Protein AF-A0A3B3C1V8-F1 (afdb_monomer_lite)

Organism: Oryzias melastigma (NCBI:txid30732)

Secondary structure (DSSP, 8-state):
---B--SS-EEEEEEEEEEEES-EEEEEEEEEEEESSEEEEEEEEEEEESSEEEEEEEEEEEESSEEEEEEEEEEEESSEEEEEEEEEEEESPEEEEEEEEE-

Foldseek 3Di:
DEDEDDPDEEEEEEEAEYEYEEHYEYEEYAEYEYEYEYEYEEYEEYEYEYEYEYEEYAEYEYEYEYEYEEYAEYEYEEEYAYQDYAEYEYDYDYDPRDDYDYD

Radius of gyration: 12.83 Å; chains: 1; bounding box: 30×17×38 Å

Sequence (103 aa):
FCITTEIGPVLVYHSISMFLKGPVQVYHSISMFLKGPVLVYHSISMFLKGPVLVYHSISMFLKGPVQVYHSISMFLKGPVLVYHSISLFLKGPVLPRTRGSVR

pLDDT: mean 86.65, std 12.28, range [43.34, 97.0]

Structure (mmCIF, N/CA/C/O backbone):
data_AF-A0A3B3C1V8-F1
#
_entry.id   AF-A0A3B3C1V8-F1
#
loop_
_atom_site.group_PDB
_atom_site.id
_atom_site.type_symbol
_atom_site.label_atom_id
_atom_site.label_alt_id
_atom_site.label_comp_id
_atom_site.label_asym_id
_atom_site.label_entity_id
_atom_site.label_seq_id
_atom_site.pdbx_PDB_ins_code
_atom_site.Cartn_x
_atom_site.Cartn_y
_atom_site.Cartn_z
_atom_site.occupancy
_atom_site.B_iso_or_equiv
_atom_site.auth_seq_id
_atom_site.auth_comp_id
_atom_site.auth_asym_id
_atom_site.auth_atom_id
_atom_site.pdbx_PDB_model_num
ATOM 1 N N . PHE A 1 1 ? 14.363 2.226 -11.741 1.00 47.62 1 PHE A N 1
ATOM 2 C CA . PHE A 1 1 ? 13.718 2.581 -13.016 1.00 47.62 1 PHE A CA 1
ATOM 3 C C . PHE A 1 1 ? 12.331 3.121 -12.726 1.00 47.62 1 PHE A C 1
ATOM 5 O O . PHE A 1 1 ? 11.532 2.400 -12.146 1.00 47.62 1 PHE A O 1
ATOM 12 N N . CYS A 1 2 ? 12.118 4.404 -13.022 1.00 43.34 2 CYS A N 1
ATOM 13 C CA . CYS A 1 2 ? 10.867 5.134 -12.836 1.00 43.34 2 CYS A CA 1
ATOM 14 C C . CYS A 1 2 ? 10.151 5.146 -14.190 1.00 43.34 2 CYS A C 1
ATOM 16 O O . CYS A 1 2 ? 10.715 5.659 -15.151 1.00 43.34 2 CYS A O 1
ATOM 18 N N . ILE A 1 3 ? 8.965 4.546 -14.282 1.00 55.03 3 ILE A N 1
ATOM 19 C CA . ILE A 1 3 ? 8.103 4.690 -15.458 1.00 55.03 3 ILE A CA 1
ATOM 20 C C . ILE A 1 3 ? 7.059 5.738 -15.098 1.00 55.03 3 ILE A C 1
ATOM 22 O O . ILE A 1 3 ? 6.380 5.605 -14.078 1.00 55.03 3 ILE A O 1
ATOM 26 N N . THR A 1 4 ? 6.954 6.777 -15.920 1.00 51.53 4 THR A N 1
ATOM 27 C CA . THR A 1 4 ? 5.899 7.785 -15.841 1.00 51.53 4 THR A CA 1
ATOM 28 C C . THR A 1 4 ? 5.001 7.696 -17.064 1.00 51.53 4 THR A C 1
ATOM 30 O O . THR A 1 4 ? 5.486 7.723 -18.187 1.00 51.53 4 THR A O 1
ATOM 33 N N . THR A 1 5 ? 3.698 7.688 -16.768 1.00 58.66 5 THR A N 1
ATOM 34 C CA . THR A 1 5 ? 2.559 8.091 -17.613 1.00 58.66 5 THR A CA 1
ATOM 35 C C . THR A 1 5 ? 2.288 7.282 -18.879 1.00 58.66 5 THR A C 1
ATOM 37 O O . THR A 1 5 ? 2.776 7.625 -19.943 1.00 58.66 5 THR A O 1
ATOM 40 N N . GLU A 1 6 ? 1.363 6.327 -18.771 1.00 57.03 6 GLU A N 1
ATOM 41 C CA . GLU A 1 6 ? 0.645 5.744 -19.910 1.00 57.03 6 GLU A CA 1
ATOM 42 C C . GLU A 1 6 ? -0.861 5.753 -19.599 1.00 57.03 6 GLU A C 1
ATOM 44 O O . GLU A 1 6 ? -1.277 5.522 -18.460 1.00 57.03 6 GLU A O 1
ATOM 49 N N . ILE A 1 7 ? -1.683 6.055 -20.604 1.00 57.59 7 ILE A N 1
ATOM 50 C CA . ILE A 1 7 ? -3.150 6.121 -20.525 1.00 57.59 7 ILE A CA 1
ATOM 51 C C . ILE A 1 7 ? -3.686 4.689 -20.702 1.00 57.59 7 ILE A C 1
ATOM 53 O O . ILE A 1 7 ? -4.281 4.357 -21.720 1.00 57.59 7 ILE A O 1
ATOM 57 N N . GLY A 1 8 ? -3.404 3.791 -19.754 1.00 69.62 8 GLY A N 1
ATOM 58 C CA . GLY A 1 8 ? -3.782 2.380 -19.882 1.00 69.62 8 GLY A CA 1
ATOM 59 C C . GLY A 1 8 ? -3.472 1.524 -18.651 1.00 69.62 8 GLY A C 1
ATOM 60 O O . GLY A 1 8 ? -2.822 2.000 -17.719 1.00 69.62 8 GLY A O 1
ATOM 61 N N . PRO A 1 9 ? -3.966 0.271 -18.607 1.00 83.81 9 PRO A N 1
ATOM 62 C CA . PRO A 1 9 ? -3.652 -0.665 -17.534 1.00 83.81 9 PRO A CA 1
ATOM 63 C C . PRO A 1 9 ? -2.178 -1.071 -17.571 1.00 83.81 9 PRO A C 1
ATOM 65 O O . PRO A 1 9 ? -1.675 -1.524 -18.596 1.00 83.81 9 PRO A O 1
ATOM 68 N N . VAL A 1 10 ? -1.493 -0.933 -16.435 1.00 89.19 10 VAL A N 1
ATOM 69 C CA . VAL A 1 10 ? -0.072 -1.278 -16.294 1.00 89.19 10 VAL A CA 1
ATOM 70 C C . VAL A 1 10 ? 0.080 -2.522 -15.427 1.00 89.19 10 VAL A C 1
ATOM 72 O O . VAL A 1 10 ? -0.467 -2.585 -14.325 1.00 89.19 10 VAL A O 1
ATOM 75 N N . LEU A 1 11 ? 0.875 -3.485 -15.894 1.00 91.94 11 LEU A N 1
ATOM 76 C CA . LEU A 1 11 ? 1.283 -4.651 -15.117 1.00 91.94 11 LEU A CA 1
ATOM 77 C C . LEU A 1 11 ? 2.783 -4.586 -14.825 1.00 91.94 11 LEU A C 1
ATOM 79 O O . LEU A 1 11 ? 3.600 -4.477 -15.737 1.00 91.94 11 LEU A O 1
ATOM 83 N N . VAL A 1 12 ? 3.147 -4.668 -13.545 1.00 90.06 12 VAL A N 1
ATOM 84 C CA . VAL A 1 12 ? 4.535 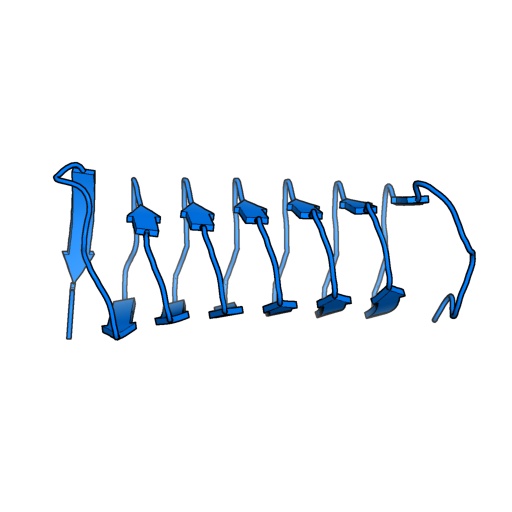-4.597 -13.083 1.00 90.06 12 VAL A CA 1
ATOM 85 C C . VAL A 1 12 ? 4.873 -5.806 -12.226 1.00 90.06 12 VAL A C 1
ATOM 87 O O . VAL A 1 12 ? 4.268 -6.040 -11.180 1.00 90.06 12 VAL A O 1
ATOM 90 N N . TYR A 1 13 ? 5.899 -6.548 -12.636 1.00 90.81 13 TYR A N 1
ATOM 91 C CA . TYR A 1 13 ? 6.395 -7.683 -11.861 1.00 90.81 13 TYR A CA 1
ATOM 92 C C . TYR A 1 13 ? 7.312 -7.246 -10.718 1.00 90.81 13 TYR A C 1
ATOM 94 O O . TYR A 1 13 ? 7.063 -7.590 -9.566 1.00 90.81 13 TYR A O 1
ATOM 102 N N . HIS A 1 14 ? 8.347 -6.463 -11.027 1.00 89.81 14 HIS A N 1
ATOM 103 C CA . HIS A 1 14 ? 9.323 -5.986 -10.052 1.00 89.81 14 HIS A CA 1
ATOM 104 C C . HIS A 1 14 ? 9.676 -4.533 -10.331 1.00 89.81 14 HIS A C 1
ATOM 106 O O . HIS A 1 14 ? 9.946 -4.150 -11.468 1.00 89.81 14 HIS A O 1
ATOM 112 N N . SER A 1 15 ? 9.705 -3.722 -9.282 1.00 87.75 15 SER A N 1
ATOM 113 C CA . SER A 1 15 ? 10.139 -2.333 -9.377 1.00 87.75 15 SER A CA 1
ATOM 114 C C . SER A 1 15 ? 10.756 -1.858 -8.070 1.00 87.75 15 SER A C 1
ATOM 116 O O . SER A 1 15 ? 10.394 -2.291 -6.980 1.00 87.75 15 SER A O 1
ATOM 118 N N . ILE A 1 16 ? 11.694 -0.925 -8.174 1.00 90.06 16 ILE A N 1
ATOM 119 C CA . ILE A 1 16 ? 12.235 -0.249 -6.991 1.00 90.06 16 ILE A CA 1
ATOM 120 C C . ILE A 1 16 ? 11.342 0.943 -6.635 1.00 90.06 16 ILE A C 1
ATOM 122 O O . ILE A 1 16 ? 10.986 1.140 -5.479 1.00 90.06 16 ILE A O 1
ATOM 126 N N . SER A 1 17 ? 10.966 1.746 -7.628 1.00 88.69 17 SER A N 1
ATOM 127 C CA . SER A 1 17 ? 10.168 2.951 -7.423 1.00 88.69 17 SER A CA 1
ATOM 128 C C . SER A 1 17 ? 9.290 3.222 -8.633 1.00 88.69 17 SER A C 1
ATOM 130 O O . SER A 1 17 ? 9.749 3.049 -9.763 1.00 88.69 17 SER A O 1
ATOM 132 N N . MET A 1 18 ? 8.048 3.651 -8.407 1.00 87.00 18 MET A N 1
ATOM 133 C CA . MET A 1 18 ? 7.097 3.965 -9.474 1.00 87.00 18 MET A CA 1
ATOM 134 C C . MET A 1 18 ? 6.224 5.169 -9.148 1.00 87.00 18 MET A C 1
ATOM 136 O O . MET A 1 18 ? 5.802 5.358 -8.004 1.00 87.00 18 MET A O 1
ATOM 140 N N . PHE A 1 19 ? 5.887 5.924 -10.196 1.00 90.62 19 PHE A N 1
ATOM 141 C CA . PHE A 1 19 ? 4.905 6.998 -10.156 1.00 90.62 19 PHE A CA 1
ATOM 142 C C . PHE A 1 19 ? 3.939 6.859 -11.335 1.00 90.62 19 PHE A C 1
ATOM 144 O O . PHE A 1 19 ? 4.276 7.193 -12.469 1.00 90.62 19 PHE A O 1
ATOM 151 N N . LEU A 1 20 ? 2.723 6.380 -11.076 1.00 87.94 20 LEU A N 1
ATOM 152 C CA . LEU A 1 20 ? 1.744 6.101 -12.131 1.00 87.94 20 LEU A CA 1
ATOM 153 C C . LEU A 1 20 ? 0.371 6.693 -11.805 1.00 87.94 20 LEU A C 1
ATOM 155 O O . LEU A 1 20 ? 0.012 6.952 -10.651 1.00 87.94 20 LEU A O 1
ATOM 159 N N . LYS A 1 21 ? -0.412 6.907 -12.859 1.00 88.50 21 LYS A N 1
ATOM 160 C CA . LYS A 1 21 ? -1.826 7.275 -12.791 1.00 88.50 21 LYS A CA 1
ATOM 161 C C . LYS A 1 21 ? -2.600 6.300 -13.671 1.00 88.50 21 LYS A C 1
ATOM 163 O O . LYS A 1 21 ? -2.161 6.044 -14.782 1.00 88.50 21 LYS A O 1
ATOM 168 N N . GLY A 1 22 ? -3.738 5.815 -13.192 1.00 88.31 22 GLY A N 1
ATOM 169 C CA . GLY A 1 22 ? -4.558 4.827 -13.886 1.00 88.31 22 GLY A CA 1
ATOM 170 C C . GLY A 1 22 ? -4.607 3.479 -13.159 1.00 88.31 22 GLY A C 1
ATOM 171 O O . GLY A 1 22 ? -4.174 3.388 -12.007 1.00 88.31 22 GLY A O 1
ATOM 172 N N . PRO A 1 23 ? -5.190 2.456 -13.803 1.00 90.81 23 PRO A N 1
ATOM 173 C CA . PRO A 1 23 ? -5.246 1.103 -13.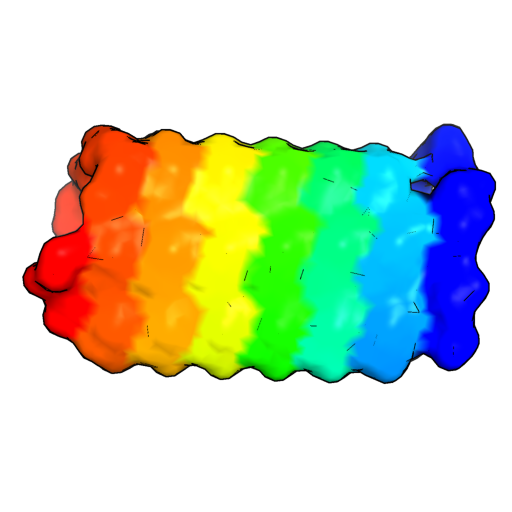270 1.00 90.81 23 PRO A CA 1
ATOM 174 C C . PRO A 1 23 ? -3.861 0.441 -13.282 1.00 90.81 23 PRO A C 1
ATOM 176 O O . PRO A 1 23 ? -3.203 0.393 -14.320 1.00 90.81 23 PRO A O 1
ATOM 179 N N . VAL A 1 24 ? -3.417 -0.081 -12.135 1.00 92.25 24 VAL A N 1
ATOM 180 C CA . VAL A 1 24 ? -2.091 -0.710 -11.997 1.00 92.25 24 VAL A CA 1
ATOM 181 C C . VAL A 1 24 ? -2.176 -2.016 -11.210 1.00 92.25 24 VAL A C 1
ATOM 183 O O . VAL A 1 24 ? -2.781 -2.069 -10.139 1.00 92.25 24 VAL A O 1
ATOM 186 N N . GLN A 1 25 ? -1.505 -3.053 -11.708 1.00 95.12 25 GLN A N 1
ATOM 187 C CA . GLN A 1 25 ? -1.262 -4.303 -10.997 1.00 95.12 25 GLN A CA 1
ATOM 188 C C . GLN A 1 25 ? 0.234 -4.471 -10.724 1.00 95.12 25 GLN A C 1
ATOM 190 O O . GLN A 1 25 ? 1.050 -4.412 -11.643 1.00 95.12 25 GLN A O 1
ATOM 195 N N . VAL A 1 26 ? 0.596 -4.702 -9.461 1.00 93.62 26 VAL A N 1
ATOM 196 C CA . VAL A 1 26 ? 1.989 -4.820 -9.016 1.00 93.62 26 VAL A CA 1
ATOM 197 C C . VAL A 1 26 ? 2.196 -6.095 -8.211 1.00 93.62 26 VAL A C 1
ATOM 199 O O . VAL A 1 26 ? 1.518 -6.324 -7.209 1.00 93.62 26 VAL A O 1
ATOM 202 N N . TYR A 1 27 ? 3.174 -6.905 -8.611 1.00 94.69 27 TYR A N 1
ATOM 203 C CA . TYR A 1 27 ? 3.577 -8.084 -7.845 1.00 94.69 27 TYR A CA 1
ATOM 204 C C . TYR A 1 27 ? 4.541 -7.720 -6.716 1.00 94.69 27 TYR A C 1
ATOM 206 O O . TYR A 1 27 ? 4.233 -7.972 -5.554 1.00 94.69 27 TYR A O 1
ATOM 214 N N . HIS A 1 28 ? 5.667 -7.083 -7.043 1.00 92.12 28 HIS A N 1
ATOM 215 C CA . HIS A 1 28 ? 6.672 -6.669 -6.067 1.00 92.12 28 HIS A CA 1
ATOM 216 C C . HIS A 1 28 ? 7.147 -5.240 -6.320 1.00 92.12 28 HIS A 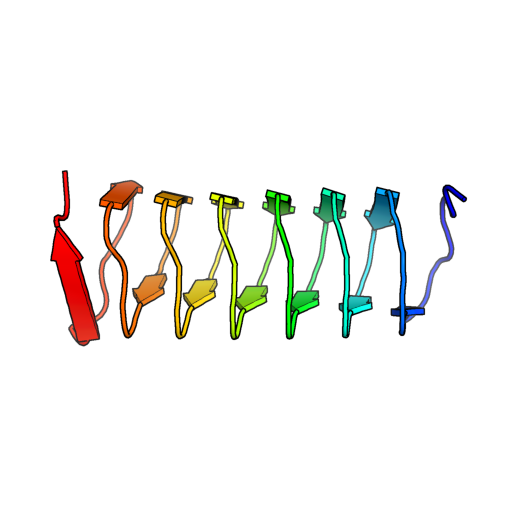C 1
ATOM 218 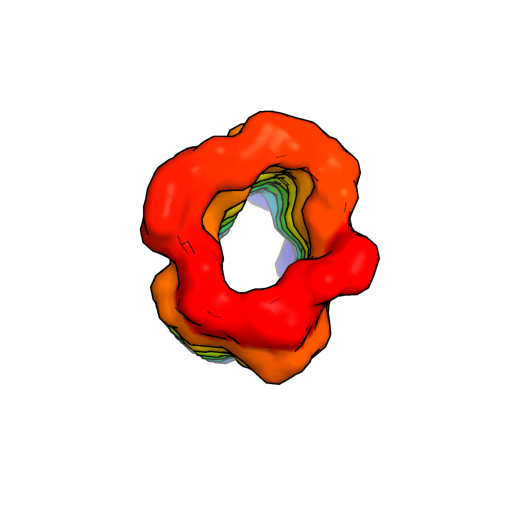O O . HIS A 1 28 ? 7.513 -4.855 -7.436 1.00 92.12 28 HIS A O 1
ATOM 224 N N . SER A 1 29 ? 7.182 -4.451 -5.252 1.00 92.38 29 SER A N 1
ATOM 225 C CA . SER A 1 29 ? 7.747 -3.106 -5.284 1.00 92.38 29 SER A CA 1
ATOM 226 C C . SER A 1 29 ? 8.401 -2.722 -3.966 1.00 92.38 29 SER A C 1
ATOM 228 O O . SER A 1 29 ? 8.009 -3.191 -2.900 1.00 92.38 29 SER A O 1
ATOM 230 N N . ILE A 1 30 ? 9.384 -1.829 -4.021 1.00 92.94 30 ILE A N 1
ATOM 231 C CA . ILE A 1 30 ? 9.914 -1.208 -2.803 1.00 92.94 30 ILE A CA 1
ATOM 232 C C . ILE A 1 30 ? 9.086 0.036 -2.465 1.00 92.94 30 ILE A C 1
ATOM 234 O O . ILE A 1 30 ? 8.531 0.122 -1.374 1.00 92.94 30 ILE A O 1
ATOM 238 N N . SER A 1 31 ? 8.955 0.981 -3.396 1.00 92.88 31 SER A N 1
ATOM 239 C CA . SER A 1 31 ? 8.234 2.236 -3.173 1.00 92.88 31 SER A CA 1
ATOM 240 C C . SER A 1 31 ? 7.275 2.549 -4.314 1.00 92.88 31 SER A C 1
ATOM 242 O O . SER A 1 31 ? 7.610 2.376 -5.485 1.00 92.88 31 SER A O 1
ATOM 244 N N . MET A 1 32 ? 6.076 3.034 -3.995 1.00 92.31 32 MET A N 1
ATOM 245 C CA . MET A 1 32 ? 5.092 3.401 -5.011 1.00 92.31 32 MET A CA 1
ATOM 246 C C . MET A 1 32 ? 4.303 4.646 -4.648 1.00 92.31 32 MET A C 1
ATOM 248 O O . MET A 1 32 ? 3.830 4.802 -3.522 1.00 92.31 32 MET A O 1
ATOM 252 N N . PHE A 1 33 ? 4.066 5.478 -5.658 1.00 93.62 33 PHE A N 1
ATOM 253 C CA . PHE A 1 33 ? 3.069 6.533 -5.620 1.00 93.62 33 PHE A CA 1
ATOM 254 C C . PHE A 1 33 ? 2.097 6.347 -6.784 1.00 93.62 33 PHE A C 1
ATOM 256 O O . PHE A 1 33 ? 2.453 6.576 -7.939 1.00 93.62 33 PHE A O 1
ATOM 263 N N . LEU A 1 34 ? 0.861 5.938 -6.495 1.00 91.56 34 LEU A N 1
ATOM 264 C CA . LEU A 1 34 ? -0.122 5.623 -7.536 1.00 91.56 34 LEU A CA 1
ATOM 265 C C . LEU A 1 34 ? -1.442 6.361 -7.297 1.00 91.56 34 LEU A C 1
ATOM 267 O O . LEU A 1 34 ? -1.870 6.592 -6.161 1.00 91.56 34 LEU A O 1
ATOM 271 N N . LYS A 1 35 ? -2.103 6.741 -8.390 1.00 91.88 35 LYS A N 1
ATOM 272 C CA . LYS A 1 35 ? -3.453 7.317 -8.373 1.00 91.88 35 LYS A CA 1
ATOM 273 C C . LYS A 1 35 ? -4.355 6.529 -9.315 1.00 91.88 35 LYS A C 1
ATOM 275 O O . LYS A 1 35 ? -4.118 6.555 -10.515 1.00 91.88 35 LYS A O 1
ATOM 280 N N . GLY A 1 36 ? -5.406 5.913 -8.795 1.00 91.44 36 GLY A N 1
ATOM 281 C CA . GLY A 1 36 ? -6.336 5.085 -9.559 1.00 91.44 36 GLY A CA 1
ATOM 282 C C . GLY A 1 36 ? -6.636 3.765 -8.850 1.00 91.44 36 GLY A C 1
ATOM 283 O O . GLY A 1 36 ? -6.297 3.620 -7.674 1.00 91.44 36 GLY A O 1
ATOM 284 N N . PRO A 1 37 ? -7.294 2.823 -9.542 1.00 93.69 37 PRO A N 1
ATOM 285 C CA . PRO A 1 37 ? -7.458 1.454 -9.072 1.00 93.69 37 PRO A CA 1
ATOM 286 C C . PRO A 1 37 ? -6.103 0.743 -9.001 1.00 93.69 37 PRO A C 1
ATOM 288 O O . PRO A 1 37 ? -5.359 0.739 -9.981 1.00 93.69 37 PRO A O 1
ATOM 291 N N . VAL A 1 38 ? -5.774 0.136 -7.863 1.00 95.38 38 VAL A N 1
ATOM 292 C CA . VAL A 1 38 ? -4.486 -0.549 -7.684 1.00 95.38 38 VAL A CA 1
ATOM 293 C C . VAL A 1 38 ? -4.668 -1.915 -7.036 1.00 95.38 38 VAL A C 1
ATOM 295 O O . VAL A 1 38 ? -5.338 -2.034 -6.010 1.00 95.38 38 VAL A O 1
ATOM 298 N N . LEU A 1 39 ? -4.004 -2.928 -7.595 1.00 97.00 39 LEU A N 1
ATOM 299 C CA . LEU A 1 39 ? -3.804 -4.230 -6.964 1.00 97.00 39 LEU A CA 1
ATOM 300 C C . LEU A 1 39 ? -2.318 -4.434 -6.661 1.00 97.00 39 LEU A C 1
ATOM 302 O O . LEU A 1 39 ? -1.486 -4.346 -7.563 1.00 97.00 39 LEU A O 1
ATOM 306 N N . VAL A 1 40 ? -1.986 -4.732 -5.404 1.00 96.12 40 VAL A N 1
ATOM 307 C CA . VAL A 1 40 ? -0.606 -4.963 -4.953 1.00 96.12 40 VAL A CA 1
ATOM 308 C C . VAL A 1 40 ? -0.495 -6.278 -4.195 1.00 96.12 40 VAL A C 1
ATOM 310 O O . VAL A 1 40 ? -1.199 -6.492 -3.207 1.00 96.12 40 VAL A O 1
ATOM 313 N N . TYR A 1 41 ? 0.436 -7.138 -4.605 1.00 96.69 41 TYR A N 1
ATOM 314 C CA . TYR A 1 41 ? 0.757 -8.352 -3.852 1.00 96.69 41 TYR A CA 1
ATOM 315 C C . TYR A 1 41 ? 1.745 -8.073 -2.718 1.00 96.69 41 TYR A C 1
ATOM 317 O O . TYR A 1 41 ? 1.419 -8.327 -1.561 1.00 96.69 41 TYR A O 1
ATOM 325 N N . HIS A 1 42 ? 2.915 -7.512 -3.032 1.00 94.94 42 HIS A N 1
ATOM 326 C CA . HIS A 1 42 ? 3.954 -7.195 -2.054 1.00 94.94 42 HIS A CA 1
ATOM 327 C C . HIS A 1 42 ? 4.539 -5.804 -2.280 1.00 94.94 42 HIS A C 1
ATOM 329 O O . HIS A 1 42 ? 4.911 -5.416 -3.393 1.00 94.94 42 HIS A O 1
ATOM 335 N N . SER A 1 43 ? 4.660 -5.054 -1.189 1.00 95.19 43 SER A N 1
ATOM 336 C CA . SER A 1 43 ? 5.300 -3.742 -1.193 1.00 95.19 43 SER A CA 1
ATOM 337 C C . SER A 1 43 ? 5.983 -3.427 0.131 1.00 95.19 43 SER A C 1
ATOM 339 O O . SER A 1 43 ? 5.583 -3.927 1.182 1.00 95.19 43 SER A O 1
ATOM 341 N N . ILE A 1 44 ? 6.993 -2.562 0.104 1.00 95.62 44 ILE A N 1
ATOM 342 C CA . ILE A 1 44 ? 7.566 -2.019 1.342 1.00 95.62 44 ILE A CA 1
ATOM 343 C C . ILE A 1 44 ? 6.824 -0.741 1.738 1.00 95.62 44 ILE A C 1
ATOM 345 O O . ILE A 1 44 ? 6.282 -0.660 2.836 1.00 95.62 44 ILE A O 1
ATOM 349 N N . SER A 1 45 ? 6.761 0.244 0.845 1.00 95.62 45 SER A N 1
ATOM 350 C CA . SER A 1 45 ? 6.158 1.548 1.113 1.00 95.62 45 SER A CA 1
ATOM 351 C C . SER A 1 45 ? 5.228 1.972 -0.013 1.00 95.62 45 SER A C 1
ATOM 353 O O . SER A 1 45 ? 5.579 1.891 -1.192 1.00 95.62 45 SER A O 1
ATOM 355 N N . MET A 1 46 ? 4.038 2.454 0.339 1.00 95.25 46 MET A N 1
ATOM 356 C CA . MET A 1 46 ? 3.058 2.895 -0.648 1.00 95.25 46 MET A CA 1
ATOM 357 C C . MET A 1 46 ? 2.334 4.169 -0.247 1.00 95.25 46 MET A C 1
ATOM 359 O O . MET A 1 46 ? 1.871 4.323 0.882 1.00 95.25 46 MET A O 1
ATOM 363 N N . PHE A 1 47 ? 2.132 5.033 -1.236 1.00 96.56 47 PHE A N 1
ATOM 364 C CA . PHE A 1 47 ? 1.185 6.132 -1.183 1.00 96.56 47 PHE A CA 1
ATOM 365 C C . PHE A 1 47 ? 0.182 5.985 -2.326 1.00 96.56 47 PHE A C 1
ATOM 367 O O . PHE A 1 47 ? 0.521 6.205 -3.491 1.00 96.56 47 PHE A O 1
ATOM 374 N N . LEU A 1 48 ? -1.0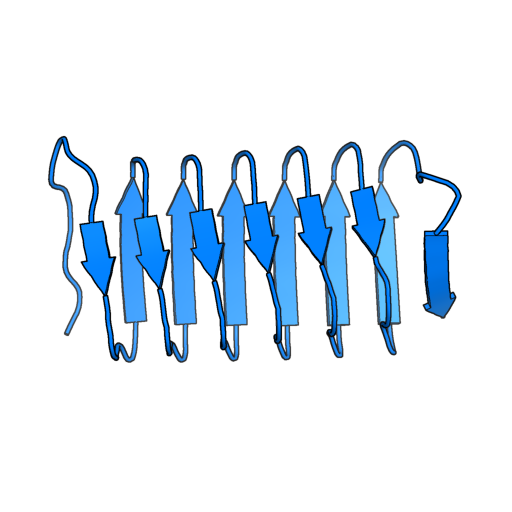62 5.626 -2.009 1.00 95.19 48 LEU A N 1
ATOM 375 C CA . LEU A 1 48 ? -2.081 5.343 -3.022 1.00 95.19 48 LEU A CA 1
ATOM 376 C C . LEU A 1 48 ? -3.332 6.198 -2.812 1.00 95.19 48 LEU A C 1
ATOM 378 O O . LEU A 1 48 ? -3.763 6.466 -1.686 1.00 95.19 48 LEU A O 1
ATOM 382 N N . LYS A 1 49 ? -3.927 6.639 -3.920 1.00 95.00 49 LYS A N 1
ATOM 383 C CA . LYS A 1 49 ? -5.213 7.345 -3.941 1.00 95.00 49 LYS A CA 1
ATOM 384 C C . LYS A 1 49 ? -6.160 6.654 -4.914 1.00 95.00 49 LYS A C 1
ATOM 386 O O . LYS A 1 49 ? -5.877 6.648 -6.108 1.00 95.00 49 LYS A O 1
ATOM 391 N N . GLY A 1 50 ? -7.291 6.164 -4.423 1.00 93.50 50 GLY A N 1
ATOM 392 C CA . GLY A 1 50 ? -8.286 5.437 -5.208 1.00 93.50 50 GLY A CA 1
ATOM 393 C C . GLY A 1 50 ? -8.692 4.121 -4.543 1.00 93.50 50 GLY A C 1
ATOM 394 O O . GLY A 1 50 ? -8.383 3.920 -3.368 1.00 93.50 50 GLY A O 1
ATOM 395 N N . PRO A 1 51 ? -9.408 3.248 -5.270 1.00 94.44 51 PRO A N 1
ATOM 396 C CA . PRO A 1 51 ? -9.684 1.881 -4.844 1.00 94.44 51 PRO A CA 1
ATOM 397 C C . PRO A 1 51 ? -8.393 1.061 -4.787 1.00 94.44 51 PRO A C 1
ATOM 399 O O . PRO A 1 51 ? -7.641 1.033 -5.762 1.00 94.44 51 PRO A O 1
ATOM 402 N N . VAL A 1 52 ? -8.132 0.391 -3.667 1.00 95.88 52 VAL A N 1
ATOM 403 C CA . VAL A 1 52 ? -6.892 -0.372 -3.476 1.00 95.88 52 VAL A CA 1
ATOM 404 C C . VAL A 1 52 ? -7.165 -1.743 -2.866 1.00 95.88 52 VAL A C 1
ATOM 406 O O . VAL A 1 52 ? -7.848 -1.848 -1.847 1.00 95.88 52 VAL A O 1
ATOM 409 N N . LEU A 1 53 ? -6.543 -2.772 -3.445 1.00 96.81 53 LEU A N 1
ATOM 410 C CA . LEU A 1 53 ? -6.394 -4.100 -2.854 1.00 96.81 53 LEU A CA 1
ATOM 411 C C . LEU A 1 53 ? -4.912 -4.388 -2.576 1.00 96.81 53 LEU A C 1
ATOM 413 O O . LEU A 1 53 ? -4.095 -4.348 -3.496 1.00 96.81 53 LEU A O 1
ATOM 417 N N . VAL A 1 54 ? -4.572 -4.709 -1.326 1.00 95.81 54 VAL A N 1
ATOM 418 C CA . VAL A 1 54 ? -3.203 -5.058 -0.911 1.00 95.81 54 VAL A CA 1
ATOM 419 C C . VAL A 1 54 ? -3.178 -6.394 -0.183 1.00 95.81 54 VAL A C 1
ATOM 421 O O . VAL A 1 54 ? -3.908 -6.586 0.790 1.00 95.81 54 VAL A O 1
ATOM 424 N N . TYR A 1 55 ? -2.288 -7.295 -0.593 1.00 96.19 55 TYR A N 1
ATOM 425 C CA . TYR A 1 55 ? -2.047 -8.541 0.137 1.00 96.19 55 TYR A CA 1
ATOM 426 C C . TYR A 1 55 ? -1.040 -8.357 1.273 1.00 96.19 55 TYR A C 1
ATOM 428 O O . TYR A 1 55 ? -1.382 -8.620 2.424 1.00 96.19 55 TYR A O 1
ATOM 436 N N . HIS A 1 56 ? 0.164 -7.866 0.972 1.00 94.88 56 HIS A N 1
ATOM 437 C CA . HIS A 1 56 ? 1.226 -7.659 1.953 1.00 94.88 56 HIS A CA 1
ATOM 438 C C . HIS A 1 56 ? 1.915 -6.309 1.767 1.00 94.88 56 HIS A C 1
ATOM 440 O O . HIS A 1 56 ? 2.293 -5.905 0.661 1.00 94.88 56 HIS A O 1
ATOM 446 N N . SER A 1 57 ? 2.115 -5.616 2.883 1.00 95.31 57 SER A N 1
ATOM 447 C CA . SER A 1 57 ? 2.849 -4.355 2.914 1.00 95.31 57 SER A CA 1
ATOM 448 C C . SER A 1 57 ? 3.537 -4.118 4.253 1.00 95.31 57 SER A C 1
ATOM 450 O O . SER A 1 57 ? 3.101 -4.626 5.284 1.00 95.31 57 SER A O 1
ATOM 452 N N . ILE A 1 58 ? 4.592 -3.308 4.258 1.00 95.69 58 ILE A N 1
ATOM 453 C CA . ILE A 1 58 ? 5.200 -2.845 5.511 1.00 95.69 58 ILE A CA 1
ATOM 454 C C . ILE A 1 58 ? 4.537 -1.537 5.950 1.00 95.69 58 ILE A C 1
ATOM 456 O O . ILE A 1 58 ? 4.005 -1.454 7.054 1.00 95.69 58 ILE A O 1
ATOM 460 N N . SER A 1 59 ? 4.525 -0.526 5.083 1.00 95.69 59 SER A N 1
ATOM 461 C CA . SER A 1 59 ? 3.994 0.802 5.388 1.00 95.69 59 SER A CA 1
ATOM 462 C C . SER A 1 59 ? 3.101 1.318 4.270 1.00 95.69 59 SER A C 1
ATOM 464 O O . SER A 1 59 ? 3.459 1.258 3.090 1.00 95.69 59 SER A O 1
ATOM 466 N N . MET A 1 60 ? 1.937 1.855 4.632 1.00 94.44 60 MET A N 1
ATOM 467 C CA . MET A 1 60 ? 0.995 2.393 3.657 1.00 94.44 60 MET A CA 1
ATOM 468 C C . MET A 1 60 ? 0.324 3.680 4.109 1.00 94.44 60 MET A C 1
ATOM 470 O O . MET A 1 60 ? -0.147 3.808 5.239 1.00 94.44 60 MET A O 1
ATOM 474 N N . PHE A 1 61 ? 0.168 4.588 3.153 1.00 96.38 61 PHE A N 1
ATOM 475 C CA . PHE A 1 61 ? -0.739 5.718 3.232 1.00 96.38 61 PHE A CA 1
ATOM 476 C C . PHE A 1 61 ? -1.767 5.617 2.106 1.00 96.38 61 PHE A C 1
ATOM 478 O O . PHE A 1 61 ? -1.431 5.789 0.932 1.00 96.38 61 PHE A O 1
ATOM 485 N N . LEU A 1 62 ? -3.027 5.360 2.455 1.00 94.06 62 LEU A N 1
ATOM 486 C CA . LEU A 1 62 ? -4.086 5.119 1.474 1.00 94.06 62 LEU A CA 1
ATOM 487 C C . LEU A 1 62 ? -5.254 6.088 1.671 1.00 94.06 62 LEU A C 1
ATOM 489 O O . LEU A 1 62 ? -5.679 6.382 2.791 1.00 94.06 62 LEU A O 1
ATOM 493 N N . LYS A 1 63 ? -5.782 6.594 0.556 1.00 94.25 63 LYS A N 1
ATOM 494 C CA . LYS A 1 63 ? -6.985 7.435 0.512 1.00 94.25 63 LYS A CA 1
ATOM 495 C C . LYS A 1 63 ? -7.982 6.847 -0.478 1.00 94.25 63 LYS A C 1
ATOM 497 O O . LYS A 1 63 ? -7.705 6.856 -1.675 1.00 94.25 63 LYS A O 1
ATOM 502 N N . GLY A 1 64 ? -9.144 6.429 0.008 1.00 91.75 64 GLY A N 1
ATOM 503 C CA . GLY A 1 64 ? -10.202 5.823 -0.794 1.00 91.75 64 GLY A CA 1
ATOM 504 C C . GLY A 1 64 ? -10.711 4.513 -0.189 1.00 91.75 64 GLY A C 1
ATOM 505 O O . GLY A 1 64 ? -10.437 4.239 0.979 1.00 91.75 64 GLY A O 1
ATOM 506 N N . PRO A 1 65 ? -11.467 3.724 -0.969 1.00 91.69 65 PRO A N 1
ATOM 507 C CA . PRO A 1 65 ? -11.863 2.371 -0.604 1.00 91.69 65 PRO A CA 1
ATOM 508 C C . PRO A 1 65 ? -10.644 1.455 -0.566 1.00 91.69 65 PRO A C 1
ATOM 510 O O . PRO A 1 65 ? -9.890 1.386 -1.537 1.00 91.69 65 PRO A O 1
ATOM 513 N N . VAL A 1 66 ? -10.448 0.757 0.547 1.00 91.75 66 VAL A N 1
ATOM 514 C CA . VAL A 1 66 ? -9.242 -0.045 0.762 1.00 91.75 66 VAL A CA 1
ATOM 515 C C . VAL A 1 66 ? -9.588 -1.409 1.340 1.00 91.75 66 VAL A C 1
ATOM 517 O O . VAL A 1 66 ? -10.313 -1.512 2.329 1.00 91.75 66 VAL A O 1
ATOM 520 N N . GLN A 1 67 ? -8.973 -2.444 0.775 1.00 93.69 67 GLN A N 1
ATOM 521 C CA . GLN A 1 67 ? -8.915 -3.777 1.356 1.00 93.69 67 GLN A CA 1
ATOM 522 C C . GLN A 1 67 ? -7.455 -4.204 1.535 1.00 93.69 67 GLN A C 1
ATOM 524 O O . GLN A 1 67 ? -6.684 -4.227 0.576 1.00 93.69 67 GLN A O 1
ATOM 529 N N . VAL A 1 68 ? -7.080 -4.556 2.766 1.00 91.75 68 VAL A N 1
ATOM 530 C CA . VAL A 1 68 ? -5.727 -5.010 3.120 1.00 91.75 68 VAL A CA 1
ATOM 531 C C . VAL A 1 68 ? -5.798 -6.354 3.825 1.00 91.75 68 VAL A C 1
ATOM 533 O O . VAL A 1 68 ? -6.543 -6.504 4.792 1.00 91.75 68 VAL A O 1
ATOM 536 N N . TYR A 1 69 ? -4.989 -7.319 3.395 1.00 92.69 69 TYR A N 1
ATOM 537 C CA . TYR A 1 69 ? -4.848 -8.585 4.112 1.00 92.69 69 TYR A CA 1
ATOM 538 C C . TYR A 1 69 ? -3.838 -8.482 5.254 1.00 92.69 69 TYR A C 1
ATOM 540 O O . TYR A 1 69 ? -4.215 -8.671 6.405 1.00 92.69 69 TYR A O 1
ATOM 548 N N . HIS A 1 70 ? -2.588 -8.125 4.960 1.00 92.06 70 HIS A N 1
ATOM 549 C CA . HIS A 1 70 ? -1.529 -8.020 5.959 1.00 92.06 70 HIS A CA 1
ATOM 550 C C . HIS A 1 70 ? -0.739 -6.725 5.805 1.00 92.06 70 HIS A C 1
ATOM 552 O O . HIS A 1 70 ? -0.307 -6.340 4.713 1.00 92.06 70 HIS A O 1
ATOM 558 N N . SER A 1 71 ? -0.515 -6.060 6.934 1.00 91.75 71 SER A N 1
ATOM 559 C CA . SER A 1 71 ? 0.338 -4.879 6.998 1.00 91.75 71 SER A CA 1
ATOM 560 C C . SER A 1 71 ? 1.002 -4.718 8.359 1.00 91.75 71 SER A C 1
ATOM 562 O O . SER A 1 71 ? 0.490 -5.191 9.372 1.00 91.75 71 SER A O 1
ATOM 564 N N . ILE A 1 72 ? 2.130 -4.015 8.403 1.00 92.69 72 ILE A N 1
ATOM 565 C CA . ILE A 1 72 ? 2.742 -3.625 9.677 1.00 92.69 72 ILE A CA 1
ATOM 566 C C . ILE A 1 72 ? 2.164 -2.284 10.137 1.00 92.69 72 ILE A C 1
ATOM 568 O O . ILE A 1 72 ? 1.649 -2.190 11.248 1.00 92.69 72 ILE A O 1
ATOM 572 N N . SER A 1 73 ? 2.206 -1.259 9.285 1.00 93.25 73 SER A N 1
ATOM 573 C CA . SER A 1 73 ? 1.753 0.094 9.610 1.00 93.25 73 SER A CA 1
ATOM 574 C C . SER A 1 73 ? 0.874 0.678 8.512 1.00 93.25 73 SER A C 1
ATOM 576 O O . SER A 1 73 ? 1.215 0.631 7.326 1.00 93.25 73 SER A O 1
ATOM 578 N N . MET A 1 74 ? -0.254 1.263 8.907 1.00 91.12 74 MET A N 1
ATOM 579 C CA . MET A 1 74 ? -1.195 1.875 7.978 1.00 91.12 74 MET A CA 1
ATOM 580 C C . MET A 1 74 ? -1.743 3.201 8.471 1.00 91.12 74 MET A C 1
ATOM 582 O O . MET A 1 74 ? -2.174 3.335 9.615 1.00 91.12 74 MET A O 1
ATOM 586 N N . PHE A 1 75 ? -1.841 4.142 7.539 1.00 93.88 75 PHE A N 1
ATOM 587 C CA . PHE A 1 75 ? -2.653 5.338 7.665 1.00 93.88 75 PHE A CA 1
ATOM 588 C C . PHE A 1 75 ? -3.706 5.348 6.560 1.00 93.88 75 PHE A C 1
ATOM 590 O O . PHE A 1 75 ? -3.380 5.474 5.375 1.00 93.88 75 PHE A O 1
ATOM 597 N N . LEU A 1 76 ? -4.976 5.236 6.941 1.00 90.75 76 LEU A N 1
ATOM 598 C CA . LEU A 1 76 ? -6.074 5.053 6.000 1.00 90.75 76 LEU A CA 1
ATOM 599 C C . LEU A 1 76 ? -7.127 6.152 6.147 1.00 90.75 76 LEU A C 1
ATOM 601 O O . LEU A 1 76 ? -7.464 6.591 7.249 1.00 90.75 76 LEU A O 1
ATOM 605 N N . LYS A 1 77 ? -7.660 6.603 5.011 1.00 92.00 77 LYS A N 1
ATOM 606 C CA . LYS A 1 77 ? -8.755 7.575 4.930 1.00 92.00 77 LYS A CA 1
ATOM 607 C C . LYS A 1 77 ? -9.827 7.077 3.969 1.00 92.00 77 LYS A C 1
ATOM 609 O O . LYS A 1 77 ? -9.569 7.041 2.767 1.00 92.00 77 LYS A O 1
ATOM 614 N N . GLY A 1 78 ? -11.016 6.773 4.480 1.00 88.69 78 GLY A N 1
ATOM 615 C CA . GLY A 1 78 ? -12.134 6.249 3.690 1.00 88.69 78 GLY A CA 1
ATOM 616 C C . GLY A 1 78 ? -12.716 4.955 4.265 1.00 88.69 78 GLY A C 1
ATOM 617 O O . GLY A 1 78 ? -12.426 4.631 5.416 1.00 88.69 78 GLY A O 1
ATOM 618 N N . PRO A 1 79 ? -13.558 4.246 3.495 1.00 87.44 79 PRO A N 1
ATOM 619 C CA . PRO A 1 79 ? -14.075 2.936 3.869 1.00 87.44 79 PRO A CA 1
ATOM 620 C C . PRO A 1 79 ? -12.982 1.873 3.761 1.00 87.44 79 PRO A C 1
ATOM 622 O O . PRO A 1 79 ? -12.287 1.779 2.745 1.00 87.44 79 PRO A O 1
ATOM 625 N N . VAL A 1 80 ? -12.833 1.075 4.816 1.00 87.25 80 VAL A N 1
ATOM 626 C CA . VAL A 1 80 ? -11.702 0.158 4.956 1.00 87.25 80 VAL A CA 1
ATOM 627 C C . VAL A 1 80 ? -12.126 -1.214 5.472 1.00 87.25 80 VAL A C 1
ATOM 629 O O . VAL A 1 80 ? -12.949 -1.321 6.384 1.00 87.25 80 VAL A O 1
ATOM 632 N N . LEU A 1 81 ? -11.473 -2.249 4.938 1.00 90.00 81 LEU A N 1
ATOM 633 C CA . LEU A 1 81 ? -11.441 -3.602 5.486 1.00 90.00 81 LEU A CA 1
ATOM 634 C C . LEU A 1 81 ? -9.984 -4.071 5.658 1.00 90.00 81 LEU A C 1
ATOM 636 O O . LEU A 1 81 ? -9.213 -4.055 4.698 1.00 90.00 81 LEU A O 1
ATOM 640 N N . VAL A 1 82 ? -9.605 -4.505 6.867 1.00 88.56 82 VAL A N 1
ATOM 641 C CA . VAL A 1 82 ? -8.237 -4.959 7.190 1.00 88.56 82 VAL A CA 1
ATOM 642 C C . VAL A 1 82 ? -8.265 -6.313 7.887 1.00 88.56 82 VAL A C 1
ATOM 644 O O . VAL A 1 82 ? -8.786 -6.439 8.988 1.00 88.56 82 VAL A O 1
ATOM 647 N N . TYR A 1 83 ? -7.627 -7.335 7.329 1.00 88.88 83 TYR A N 1
ATOM 648 C CA . TYR A 1 83 ? -7.581 -8.634 8.006 1.00 88.88 83 TYR A CA 1
ATOM 649 C C . TYR A 1 83 ? -6.563 -8.675 9.144 1.00 88.88 83 TYR A C 1
ATOM 651 O O . TYR A 1 83 ? -6.898 -9.167 10.218 1.00 88.88 83 TYR A O 1
ATOM 659 N N . HIS A 1 84 ? -5.351 -8.165 8.928 1.00 87.38 84 HIS A N 1
ATOM 660 C CA . HIS A 1 84 ? -4.285 -8.164 9.920 1.00 87.38 84 HIS A CA 1
ATOM 661 C C . HIS A 1 84 ? -3.427 -6.900 9.833 1.00 87.38 84 HIS A C 1
ATOM 663 O O . HIS A 1 84 ? -2.897 -6.549 8.771 1.00 87.38 84 HIS A O 1
ATOM 669 N N . SER A 1 85 ? -3.246 -6.238 10.976 1.00 89.25 85 SER A N 1
ATOM 670 C CA . SER A 1 85 ? -2.280 -5.152 11.108 1.00 89.25 85 SER A CA 1
ATOM 671 C C . SER A 1 85 ? -1.660 -5.057 12.489 1.00 89.25 85 SER A C 1
ATOM 673 O O . SER A 1 85 ? -2.356 -5.226 13.488 1.00 89.25 85 SER A O 1
ATOM 675 N N . ILE A 1 86 ? -0.386 -4.673 12.556 1.00 90.06 86 ILE A N 1
ATOM 676 C CA . ILE A 1 86 ? 0.249 -4.339 13.837 1.00 90.06 86 ILE A CA 1
ATOM 677 C C . ILE A 1 86 ? -0.226 -2.960 14.309 1.00 90.06 86 ILE A C 1
ATOM 679 O O . ILE A 1 86 ? -0.723 -2.840 15.423 1.00 90.06 86 ILE A O 1
ATOM 683 N N . SER A 1 87 ? -0.121 -1.938 13.456 1.00 89.19 87 SER A N 1
ATOM 684 C CA . SER A 1 87 ? -0.549 -0.560 13.733 1.00 89.19 87 SER A CA 1
ATOM 685 C C . SER A 1 87 ? -1.473 -0.037 12.637 1.00 89.19 87 SER A C 1
ATOM 687 O O . SER A 1 87 ? -1.099 -0.002 11.463 1.00 89.19 87 SER A O 1
ATOM 689 N N . LEU A 1 88 ? -2.661 0.423 13.021 1.00 88.62 88 LEU A N 1
ATOM 690 C CA . LEU A 1 88 ? -3.628 1.034 12.118 1.00 88.62 88 LEU A CA 1
ATOM 691 C C . LEU A 1 88 ? -4.094 2.379 12.674 1.00 88.62 88 LEU A C 1
ATOM 693 O O . LEU A 1 88 ? -4.654 2.443 13.761 1.00 88.62 88 LEU A O 1
ATOM 697 N N . PHE A 1 89 ? -3.917 3.432 11.881 1.00 90.50 89 PHE A N 1
ATOM 698 C CA . PHE A 1 89 ? -4.588 4.709 12.070 1.00 90.50 89 PHE A CA 1
ATOM 699 C C . PHE A 1 89 ? -5.651 4.899 10.991 1.00 90.50 89 PHE A C 1
ATOM 701 O O . PHE A 1 89 ? -5.341 4.897 9.792 1.00 90.50 89 PHE A O 1
ATOM 708 N N . LEU A 1 90 ? -6.899 5.104 11.402 1.00 87.31 90 LEU A N 1
ATOM 709 C CA . LEU A 1 90 ? -8.022 5.229 10.480 1.00 87.31 90 LEU A CA 1
ATOM 710 C C . LEU A 1 90 ? -8.794 6.531 10.681 1.00 87.31 90 LEU A C 1
ATOM 712 O O . LEU A 1 90 ? -9.174 6.904 11.784 1.00 87.31 90 LEU A O 1
ATOM 716 N N . LYS A 1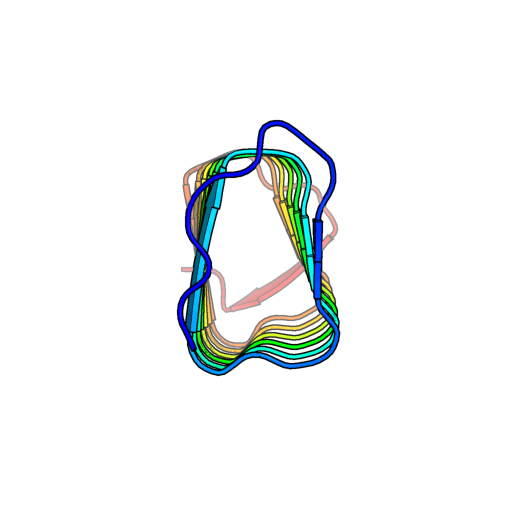 91 ? -9.110 7.186 9.563 1.00 86.94 91 LYS A N 1
ATOM 717 C CA . LYS A 1 91 ? -10.092 8.270 9.490 1.00 86.94 91 LYS A CA 1
ATOM 718 C C . LYS A 1 91 ? -11.192 7.895 8.502 1.00 86.94 91 LYS A C 1
ATOM 720 O O . LYS A 1 91 ? -11.049 8.125 7.300 1.00 86.94 91 LYS A O 1
ATOM 725 N N . GLY A 1 92 ? -12.280 7.318 9.000 1.00 82.25 92 GLY A N 1
ATOM 726 C CA . GLY A 1 92 ? -13.422 6.914 8.184 1.00 82.25 92 GLY A CA 1
ATOM 727 C C . GLY A 1 92 ? -14.189 5.731 8.775 1.00 82.25 92 GLY A C 1
ATOM 728 O O . GLY A 1 92 ? -13.847 5.260 9.859 1.00 82.25 92 GLY A O 1
ATOM 729 N N . PRO A 1 93 ? -15.233 5.262 8.076 1.00 76.12 93 PRO A N 1
ATOM 730 C CA . PRO A 1 93 ? -16.012 4.107 8.502 1.00 76.12 93 PRO A CA 1
ATOM 731 C C . PRO A 1 93 ? -15.193 2.807 8.407 1.00 76.12 93 PRO A C 1
ATOM 733 O O . PRO A 1 93 ? -14.568 2.522 7.382 1.00 76.12 93 PRO A O 1
ATOM 736 N N . VAL A 1 94 ? -15.229 2.009 9.477 1.00 68.56 94 VAL A N 1
ATOM 737 C CA . VAL A 1 94 ? -14.628 0.667 9.558 1.00 68.56 94 VAL A CA 1
ATOM 738 C C . VAL A 1 94 ? -15.682 -0.376 9.200 1.00 68.56 94 VAL A C 1
ATOM 740 O O . VAL A 1 94 ? -16.771 -0.363 9.773 1.00 68.56 94 VAL A O 1
ATOM 743 N N . LEU A 1 95 ? -15.360 -1.319 8.315 1.00 69.50 95 LEU A N 1
ATOM 744 C CA . LEU A 1 95 ? -16.162 -2.534 8.150 1.00 69.50 95 LEU A CA 1
ATOM 745 C C . LEU A 1 95 ? -15.758 -3.585 9.204 1.00 69.50 95 LEU A C 1
ATOM 747 O O . LEU A 1 95 ? -14.588 -3.652 9.580 1.00 69.50 95 LEU A O 1
ATOM 751 N N . PRO A 1 96 ? -16.682 -4.446 9.674 1.00 57.22 96 PRO A N 1
ATOM 752 C CA . PRO A 1 96 ? -16.553 -5.221 10.922 1.00 57.22 96 PRO A CA 1
ATOM 753 C C . PRO A 1 96 ? -15.372 -6.209 11.010 1.00 57.22 96 PRO A C 1
ATOM 755 O O . PRO A 1 96 ? -15.139 -6.796 12.064 1.00 57.22 96 PRO A O 1
ATOM 758 N N . ARG A 1 97 ? -14.592 -6.403 9.940 1.00 66.81 97 ARG A N 1
ATOM 759 C CA . ARG A 1 97 ? -13.369 -7.217 9.944 1.00 66.81 97 ARG A CA 1
ATOM 760 C C . ARG A 1 97 ? -12.136 -6.324 9.978 1.00 66.81 97 ARG A C 1
ATOM 762 O O . ARG A 1 97 ? -11.559 -6.036 8.936 1.00 66.81 97 ARG A O 1
ATOM 769 N N . THR A 1 98 ? -11.758 -5.918 11.189 1.00 67.44 98 THR A N 1
ATOM 770 C CA . THR A 1 98 ? -10.454 -5.314 11.488 1.00 67.44 98 THR A CA 1
ATOM 771 C C . THR A 1 98 ? -9.821 -6.058 12.659 1.00 67.44 98 THR A C 1
ATOM 773 O O . THR A 1 98 ? -10.338 -5.983 13.770 1.00 67.44 98 THR A O 1
ATOM 776 N N . ARG A 1 99 ? -8.727 -6.804 12.437 1.00 68.81 99 ARG A N 1
ATOM 777 C CA . ARG A 1 99 ? -7.894 -7.334 13.536 1.00 68.81 99 ARG A CA 1
ATOM 778 C C . ARG A 1 99 ? -6.541 -6.629 13.531 1.00 68.81 99 ARG A C 1
ATOM 780 O O . ARG A 1 99 ? -5.695 -6.891 12.681 1.00 68.81 99 ARG A O 1
ATOM 787 N N . GLY A 1 100 ? -6.341 -5.741 14.496 1.00 68.38 100 GLY A N 1
ATOM 788 C CA . GLY A 1 100 ? -5.086 -5.028 14.699 1.00 68.38 100 GLY A CA 1
ATOM 789 C C . GLY A 1 100 ? -5.197 -3.978 15.794 1.00 68.38 100 GLY A C 1
ATOM 790 O O . GLY A 1 100 ? -6.301 -3.674 16.245 1.00 68.38 100 GLY A O 1
ATOM 791 N N . SER A 1 101 ? -4.064 -3.425 16.232 1.00 73.31 101 SER A N 1
ATOM 792 C CA . SER A 1 101 ? -4.087 -2.284 17.151 1.00 73.31 101 SER A CA 1
ATOM 793 C C . SER A 1 101 ? -4.537 -1.044 16.379 1.00 73.31 101 SER A C 1
ATOM 795 O O . SER A 1 101 ? -3.796 -0.528 15.539 1.00 73.31 101 SER A O 1
ATOM 797 N N . VAL A 1 102 ? -5.774 -0.610 16.625 1.00 70.44 102 VAL A N 1
ATOM 798 C CA . VAL A 1 102 ? -6.337 0.613 16.045 1.00 70.44 102 VAL A CA 1
ATOM 799 C C . VAL A 1 102 ? -6.084 1.767 17.009 1.00 70.44 102 VAL A C 1
ATOM 801 O O . VAL A 1 102 ? -6.401 1.655 18.194 1.00 70.44 102 VAL A O 1
ATOM 804 N N . ARG A 1 103 ? -5.498 2.851 16.504 1.00 67.31 103 ARG A N 1
ATOM 805 C CA . ARG A 1 103 ? -5.299 4.119 17.216 1.00 67.31 103 ARG A CA 1
ATOM 806 C C . ARG A 1 103 ? -6.007 5.261 16.501 1.00 67.31 103 ARG A C 1
ATOM 808 O O . ARG A 1 103 ? -6.101 5.210 15.252 1.00 67.31 103 ARG A O 1
#